Protein AF-A0A7S3UHT5-F1 (afdb_monomer_lite)

Foldseek 3Di:
DDDDPDVCVVDPPPDDFDWDFDDADPVVRDTDTHPPPDDPVCRVVVVVLVVLVVVVLVLLVVLCVVVVHDSVVSCVQQFVQCCVQVVHVSRLLVCCQVVVDPSQVRGPHHDDPVSVVSNNVPPPPD

Organism: Oxyrrhis marina (NCBI:txid2969)

pLDDT: mean 89.98, std 9.28, range [49.94, 97.94]

Sequence (126 aa):
RRRIRSIQKLIRIGKIEPMLVLRVDKEKRYVDLSKRRVAPEDVPAFEEKFAKSKMVHSIMRHVATKFEKDMMEILQMACWPMYEQYGHAHQALKEAILKDEDIFSKLQTEVPENIKGAILPIRINL

Radius of gyration: 18.37 Å; chains: 1; bounding box: 47×37×49 Å

Secondary structure (DSSP, 8-state):
-PPPS-STTTS-TT-----EEEEEETTTTEEEEESTTS-GGGHHHHHHHHHHHHHHHHHHHHHHHH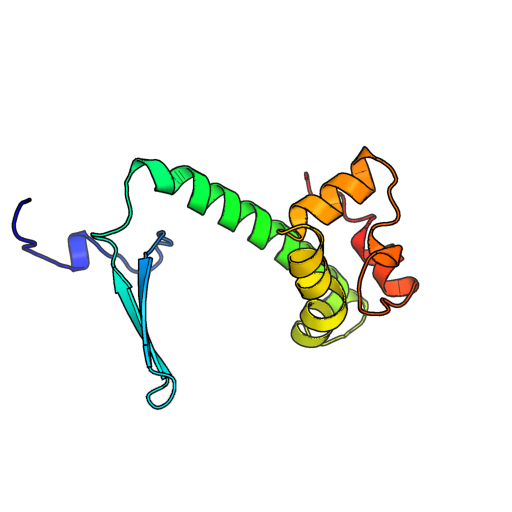TT--HHHHIIIIIHHHHHHHSSHHHHHHHHHHH----STTSSSPPPHHHHHHHTT-----

Structure (mmCIF, N/CA/C/O backbone):
data_AF-A0A7S3UHT5-F1
#
_entry.id   AF-A0A7S3UHT5-F1
#
loop_
_atom_site.group_PDB
_atom_sit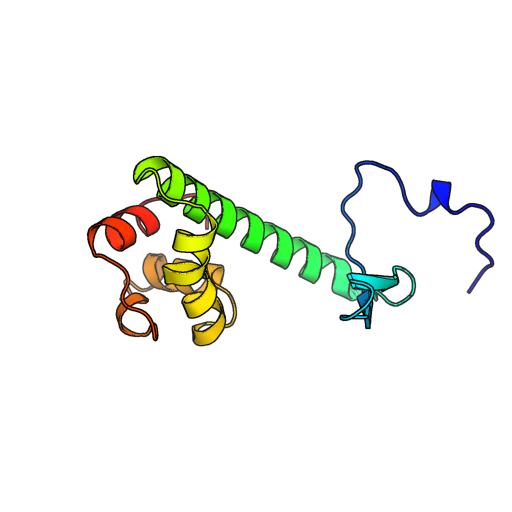e.id
_atom_site.type_symbol
_atom_site.label_atom_id
_atom_site.label_alt_id
_atom_site.label_comp_id
_atom_site.label_asym_id
_atom_site.label_entity_id
_atom_site.label_seq_id
_atom_site.pdbx_PDB_ins_code
_atom_site.Cartn_x
_atom_site.Cartn_y
_atom_site.Cartn_z
_atom_site.occupancy
_atom_site.B_iso_or_equiv
_atom_site.auth_seq_id
_atom_site.auth_comp_id
_atom_site.auth_asym_id
_atom_site.auth_atom_id
_atom_site.pdbx_PDB_model_num
ATOM 1 N N . ARG A 1 1 ? 16.365 2.362 -29.119 1.00 66.19 1 ARG A N 1
ATOM 2 C CA . ARG A 1 1 ? 16.758 2.980 -27.815 1.00 66.19 1 ARG A CA 1
ATOM 3 C C . ARG A 1 1 ? 18.246 2.677 -27.533 1.00 66.19 1 ARG A C 1
ATOM 5 O O . ARG A 1 1 ? 18.672 1.585 -27.883 1.00 66.19 1 ARG A O 1
ATOM 12 N N . ARG A 1 2 ? 19.035 3.622 -26.977 1.00 72.69 2 ARG A N 1
ATOM 13 C CA . ARG A 1 2 ? 20.524 3.576 -26.854 1.00 72.69 2 ARG A CA 1
ATOM 14 C C . ARG A 1 2 ? 21.053 2.616 -25.761 1.00 72.69 2 ARG A C 1
ATOM 16 O O . ARG A 1 2 ? 20.399 2.423 -24.741 1.00 72.69 2 ARG A O 1
ATOM 23 N N . ARG A 1 3 ? 22.264 2.068 -25.969 1.00 81.56 3 ARG A N 1
ATOM 24 C CA . ARG A 1 3 ? 23.010 1.177 -25.048 1.00 81.56 3 ARG A CA 1
ATOM 25 C C . ARG A 1 3 ? 23.272 1.835 -23.687 1.00 81.56 3 ARG A C 1
ATOM 27 O O . ARG A 1 3 ? 23.737 2.973 -23.625 1.00 81.56 3 ARG A O 1
ATOM 34 N N . ILE A 1 4 ? 23.055 1.078 -22.610 1.00 80.00 4 ILE A N 1
ATOM 35 C CA . ILE A 1 4 ? 23.433 1.468 -21.246 1.00 80.00 4 ILE A CA 1
ATOM 36 C C . ILE A 1 4 ? 24.946 1.298 -21.097 1.00 80.00 4 ILE A C 1
ATOM 38 O O . ILE A 1 4 ? 25.465 0.200 -21.280 1.00 80.00 4 ILE A O 1
ATOM 42 N N . ARG A 1 5 ? 25.653 2.386 -20.778 1.00 84.00 5 ARG A N 1
ATOM 43 C CA . ARG A 1 5 ? 27.109 2.362 -20.543 1.00 84.00 5 ARG A CA 1
ATOM 44 C C . ARG A 1 5 ? 27.477 2.164 -19.071 1.00 84.00 5 ARG A C 1
ATOM 46 O O . ARG A 1 5 ? 28.565 1.693 -18.787 1.00 84.00 5 ARG A O 1
ATOM 53 N N . SER A 1 6 ? 26.594 2.537 -18.143 1.00 82.81 6 SER A N 1
ATOM 54 C CA . SER A 1 6 ? 26.807 2.380 -16.700 1.00 82.81 6 SER A CA 1
ATOM 55 C C . SER A 1 6 ? 25.468 2.269 -15.975 1.00 82.81 6 SER A C 1
ATOM 57 O O . SER A 1 6 ? 24.603 3.133 -16.132 1.00 82.81 6 SER A O 1
ATOM 59 N N . ILE A 1 7 ? 25.310 1.213 -15.176 1.00 81.31 7 ILE A N 1
ATOM 60 C CA . ILE A 1 7 ? 24.116 0.983 -14.349 1.00 81.31 7 ILE A CA 1
ATOM 61 C C . ILE A 1 7 ? 24.054 1.983 -13.191 1.00 81.31 7 ILE A C 1
ATOM 63 O O . ILE A 1 7 ? 22.978 2.495 -12.901 1.00 81.31 7 ILE A O 1
ATOM 67 N N . GLN A 1 8 ? 25.197 2.348 -12.604 1.00 81.12 8 GLN A N 1
ATOM 68 C CA . GLN A 1 8 ? 25.283 3.302 -11.487 1.00 81.12 8 GLN A CA 1
ATOM 69 C C . GLN A 1 8 ? 24.759 4.702 -11.849 1.00 81.12 8 GLN A C 1
ATOM 71 O O . GLN A 1 8 ? 24.300 5.451 -10.990 1.00 81.12 8 GLN A O 1
ATOM 76 N N . LYS A 1 9 ? 24.782 5.070 -13.139 1.00 79.19 9 LYS A N 1
ATOM 77 C CA . LYS A 1 9 ? 24.145 6.310 -13.608 1.00 79.19 9 LYS A CA 1
ATOM 78 C C . LYS A 1 9 ? 22.618 6.219 -13.647 1.00 79.19 9 LYS A C 1
ATOM 80 O O . LYS A 1 9 ? 21.963 7.251 -13.546 1.00 79.19 9 LYS A O 1
ATOM 85 N N . LEU A 1 10 ? 22.063 5.018 -13.818 1.00 78.38 10 LEU A N 1
ATOM 86 C CA . LEU A 1 10 ? 20.628 4.781 -13.987 1.00 78.38 10 LEU A CA 1
ATOM 87 C C . LEU A 1 10 ? 19.912 4.409 -12.693 1.00 78.38 10 LEU A C 1
ATOM 89 O O . LEU A 1 10 ? 18.744 4.764 -12.557 1.00 78.38 10 LEU A O 1
ATOM 93 N N . ILE A 1 11 ? 20.583 3.694 -11.790 1.00 82.69 11 ILE A N 1
ATOM 94 C CA . ILE A 1 11 ? 20.054 3.244 -10.501 1.00 82.69 11 ILE A CA 1
ATOM 95 C C . ILE A 1 11 ? 21.039 3.704 -9.432 1.00 82.69 11 ILE A C 1
ATOM 97 O O . ILE A 1 11 ? 22.219 3.356 -9.479 1.00 82.69 11 ILE A O 1
ATOM 101 N N . ARG A 1 12 ? 20.550 4.521 -8.497 1.00 85.06 12 ARG A N 1
ATOM 102 C CA . ARG A 1 12 ? 21.343 5.088 -7.405 1.00 85.06 12 ARG A CA 1
ATOM 103 C C . ARG A 1 12 ? 20.817 4.585 -6.072 1.00 85.06 12 ARG A C 1
ATOM 105 O O . ARG A 1 12 ? 19.607 4.475 -5.886 1.00 85.06 12 ARG A O 1
ATOM 112 N N . ILE A 1 13 ? 21.737 4.325 -5.149 1.00 88.44 13 ILE A N 1
ATOM 113 C CA . ILE A 1 13 ? 21.403 3.997 -3.762 1.00 88.44 13 ILE A CA 1
ATOM 114 C C . ILE A 1 13 ? 20.600 5.158 -3.160 1.00 88.44 13 ILE A C 1
ATOM 116 O O . ILE A 1 13 ? 20.893 6.324 -3.428 1.00 88.44 13 ILE A O 1
ATOM 120 N N . GLY A 1 14 ? 19.565 4.827 -2.387 1.00 89.19 14 GLY A N 1
ATOM 121 C CA . GLY A 1 14 ? 18.695 5.799 -1.719 1.00 89.19 14 GLY A CA 1
ATOM 122 C C . GLY A 1 14 ? 17.591 6.397 -2.595 1.00 89.19 14 GLY A C 1
ATOM 123 O O . GLY A 1 14 ? 16.783 7.171 -2.089 1.00 89.19 14 GLY A O 1
ATOM 124 N N . LYS A 1 15 ? 17.511 6.045 -3.886 1.00 89.19 15 LYS A N 1
ATOM 125 C CA . LYS A 1 15 ? 16.434 6.516 -4.762 1.00 89.19 15 LYS A CA 1
ATOM 126 C C . LYS A 1 15 ? 15.288 5.506 -4.822 1.00 89.19 15 LYS A C 1
ATOM 128 O O . LYS A 1 15 ? 15.502 4.345 -5.158 1.00 89.19 15 LYS A O 1
ATOM 133 N N . ILE A 1 16 ? 14.073 5.977 -4.549 1.00 90.62 16 ILE A N 1
ATOM 134 C CA . ILE A 1 16 ? 12.835 5.227 -4.786 1.00 90.62 16 ILE A CA 1
ATOM 135 C C . ILE A 1 16 ? 12.372 5.544 -6.208 1.00 90.62 16 ILE A C 1
ATOM 137 O O . ILE A 1 16 ? 12.256 6.712 -6.572 1.00 90.62 16 ILE A O 1
ATOM 141 N N . GLU A 1 17 ? 12.145 4.515 -7.021 1.00 90.81 17 GLU A N 1
ATOM 142 C CA . GLU A 1 17 ? 11.651 4.658 -8.392 1.00 90.81 17 GLU A CA 1
ATOM 143 C C . GLU A 1 17 ? 10.641 3.549 -8.707 1.00 90.81 17 GLU A C 1
ATOM 145 O O . GLU A 1 17 ? 10.824 2.416 -8.248 1.00 90.81 17 GLU A O 1
ATOM 150 N N . PRO A 1 18 ? 9.602 3.831 -9.510 1.00 94.31 18 PRO A N 1
ATOM 151 C CA . PRO A 1 18 ? 8.699 2.796 -9.984 1.00 94.31 18 PRO A CA 1
ATOM 152 C C . PRO A 1 18 ? 9.429 1.834 -10.923 1.00 94.31 18 PRO A C 1
ATOM 154 O O . PRO A 1 18 ? 10.223 2.229 -11.780 1.00 94.31 18 PRO A O 1
ATOM 157 N N . MET A 1 19 ? 9.135 0.548 -10.760 1.00 94.62 19 MET A N 1
ATOM 158 C CA . MET A 1 19 ? 9.716 -0.547 -11.527 1.00 94.62 19 MET A CA 1
ATOM 159 C C . MET A 1 19 ? 8.612 -1.534 -11.885 1.00 94.62 19 MET A C 1
ATOM 161 O O . MET A 1 19 ? 7.737 -1.808 -11.067 1.00 94.62 19 MET A O 1
ATOM 165 N N . LEU A 1 20 ? 8.670 -2.109 -13.084 1.00 95.25 20 LEU A N 1
ATOM 166 C CA . LEU A 1 20 ? 7.727 -3.149 -13.483 1.00 95.25 20 LEU A CA 1
ATOM 167 C C . LEU A 1 20 ? 8.216 -4.519 -13.005 1.00 95.25 20 LEU A C 1
ATOM 169 O O . LEU A 1 20 ? 9.360 -4.883 -13.284 1.00 95.25 20 LEU A O 1
ATOM 173 N N . VAL A 1 21 ? 7.354 -5.296 -12.349 1.00 96.88 21 VAL A N 1
ATOM 174 C CA . VAL A 1 21 ? 7.629 -6.707 -12.041 1.00 96.88 21 VAL A CA 1
ATOM 175 C C . VAL A 1 21 ? 7.522 -7.526 -13.326 1.00 96.88 21 VAL A C 1
ATOM 177 O O . VAL A 1 21 ? 6.496 -7.498 -13.999 1.00 96.88 21 VAL A O 1
ATOM 180 N N . LEU A 1 22 ? 8.588 -8.242 -13.682 1.00 96.56 22 LEU A N 1
ATOM 181 C CA . LEU A 1 22 ? 8.616 -9.121 -14.853 1.00 96.56 22 LEU A CA 1
ATOM 182 C C . LEU A 1 22 ? 8.286 -10.566 -14.493 1.00 96.56 22 LEU A C 1
ATOM 184 O O . LEU A 1 22 ? 7.546 -11.229 -15.215 1.00 96.56 22 LEU A O 1
ATOM 188 N N . ARG A 1 23 ? 8.877 -11.061 -13.404 1.00 97.00 23 ARG A N 1
ATOM 189 C CA . ARG A 1 23 ? 8.755 -12.450 -12.968 1.00 97.00 23 ARG A CA 1
ATOM 190 C C . ARG A 1 23 ? 8.889 -12.533 -11.455 1.00 97.00 23 ARG A C 1
ATOM 192 O O . ARG A 1 23 ? 9.673 -11.799 -10.859 1.00 97.00 23 ARG A O 1
ATOM 199 N N . VAL A 1 24 ? 8.147 -13.465 -10.863 1.00 97.94 24 VAL A N 1
ATOM 200 C CA . VAL A 1 24 ? 8.290 -13.879 -9.466 1.00 97.94 24 VAL A CA 1
ATOM 201 C C . VAL A 1 24 ? 8.637 -15.364 -9.452 1.00 97.94 24 VAL A C 1
ATOM 203 O O . VAL A 1 24 ? 7.865 -16.187 -9.941 1.00 97.94 24 VAL A O 1
ATOM 206 N N . ASP A 1 25 ? 9.801 -15.702 -8.910 1.00 97.69 25 ASP A N 1
ATOM 207 C CA . ASP A 1 25 ? 10.216 -17.074 -8.632 1.00 97.69 25 ASP A CA 1
ATOM 208 C C . ASP A 1 25 ? 9.942 -17.369 -7.153 1.00 97.69 25 ASP A C 1
ATOM 210 O O . ASP A 1 25 ? 10.616 -16.847 -6.262 1.00 97.69 25 ASP A O 1
ATOM 214 N N . LYS A 1 26 ? 8.903 -18.164 -6.880 1.00 96.94 26 LYS A N 1
ATOM 215 C CA . LYS A 1 26 ? 8.454 -18.446 -5.509 1.00 96.94 26 LYS A CA 1
ATOM 216 C C . LYS A 1 26 ? 9.374 -19.417 -4.770 1.00 96.94 26 LYS A C 1
ATOM 218 O O . LYS A 1 26 ? 9.491 -19.303 -3.553 1.00 96.94 26 LYS A O 1
ATOM 223 N N . GLU A 1 27 ? 10.018 -20.337 -5.483 1.00 97.31 27 GLU A N 1
ATOM 224 C CA . GLU A 1 27 ? 10.922 -21.324 -4.887 1.00 97.31 27 GLU A CA 1
ATOM 225 C C . GLU A 1 27 ? 12.229 -20.656 -4.474 1.00 97.31 27 GLU A C 1
ATOM 227 O O . GLU A 1 27 ? 12.648 -20.753 -3.323 1.00 97.31 27 GLU A O 1
ATOM 232 N N . LYS A 1 28 ? 12.827 -19.886 -5.389 1.00 97.06 28 LYS A N 1
ATOM 233 C CA . LYS A 1 28 ? 14.077 -19.158 -5.134 1.00 97.06 28 LYS A CA 1
ATOM 234 C C . LYS A 1 28 ? 13.875 -17.834 -4.403 1.00 97.06 28 LYS A C 1
ATOM 236 O O . LYS A 1 28 ? 14.852 -17.201 -4.019 1.00 97.06 28 LYS A O 1
ATOM 241 N N . ARG A 1 29 ? 12.620 -17.405 -4.227 1.00 95.88 29 ARG A N 1
ATOM 242 C CA . ARG A 1 29 ? 12.233 -16.121 -3.618 1.00 95.88 29 ARG A CA 1
ATOM 243 C C . ARG A 1 29 ? 12.836 -14.910 -4.343 1.00 95.88 29 ARG A C 1
ATOM 245 O O . ARG A 1 29 ? 13.129 -13.892 -3.719 1.00 95.88 29 ARG A O 1
ATOM 252 N N . TYR A 1 30 ? 12.987 -15.003 -5.665 1.00 97.25 30 TYR A N 1
ATOM 253 C CA . TYR A 1 30 ? 13.482 -13.908 -6.501 1.00 97.25 30 TYR A CA 1
ATOM 254 C C . TYR A 1 30 ? 12.352 -13.155 -7.201 1.00 97.25 30 TYR A C 1
ATOM 256 O O . TYR A 1 30 ? 11.331 -13.730 -7.583 1.00 97.25 30 TYR A O 1
ATOM 264 N N . VAL A 1 31 ? 12.561 -11.853 -7.397 1.00 97.75 31 VAL A N 1
ATOM 265 C CA . VAL A 1 31 ? 11.667 -10.975 -8.157 1.00 97.75 31 VAL A CA 1
ATOM 266 C C . VAL A 1 31 ? 12.494 -10.196 -9.172 1.00 97.75 31 VAL A C 1
ATOM 268 O O . VAL A 1 31 ? 13.378 -9.424 -8.801 1.00 97.75 31 VAL A O 1
ATOM 271 N N . ASP A 1 32 ? 12.179 -10.372 -10.452 1.00 96.88 32 ASP A N 1
ATOM 272 C CA . ASP A 1 32 ? 12.838 -9.661 -11.544 1.00 96.88 32 ASP A CA 1
ATOM 273 C C . ASP A 1 32 ? 12.105 -8.349 -11.830 1.00 96.88 32 ASP A C 1
ATOM 275 O O . ASP A 1 32 ? 10.894 -8.336 -12.068 1.00 96.88 32 ASP A O 1
ATOM 279 N N . LEU A 1 33 ? 12.843 -7.237 -11.859 1.00 95.62 33 LEU A N 1
ATOM 280 C CA . LEU A 1 33 ? 12.299 -5.892 -12.053 1.00 95.62 33 LEU A CA 1
ATOM 281 C C . LEU A 1 33 ? 12.816 -5.242 -13.341 1.00 95.62 33 LEU A C 1
ATOM 283 O O . LEU A 1 33 ? 13.947 -5.467 -13.774 1.00 95.62 33 LEU A O 1
ATOM 287 N N . SER A 1 34 ? 12.016 -4.361 -13.943 1.00 92.50 34 SER A N 1
ATOM 288 C CA . SER A 1 34 ? 12.414 -3.596 -15.122 1.00 92.50 34 SER A CA 1
ATOM 289 C C . SER A 1 34 ? 12.051 -2.127 -15.028 1.00 92.50 34 SER A C 1
ATOM 291 O O . SER A 1 34 ? 10.885 -1.759 -15.098 1.00 92.50 34 SER A O 1
ATOM 293 N N . LYS A 1 35 ? 13.078 -1.275 -15.024 1.00 89.25 35 LYS A N 1
ATOM 294 C CA . LYS A 1 35 ? 12.920 0.170 -15.242 1.00 89.25 35 LYS A CA 1
ATOM 295 C C . LYS A 1 35 ? 12.550 0.488 -16.687 1.00 89.25 35 LYS A C 1
ATOM 297 O O . LYS A 1 35 ? 11.809 1.414 -16.978 1.00 89.25 35 LYS A O 1
ATOM 302 N N . ARG A 1 36 ? 13.099 -0.289 -17.628 1.00 87.75 36 ARG A N 1
ATOM 303 C CA . ARG A 1 36 ? 12.989 -0.022 -19.070 1.00 87.75 36 ARG A CA 1
ATOM 304 C C . ARG A 1 36 ? 11.547 -0.100 -19.569 1.00 87.75 36 ARG A C 1
ATOM 306 O O . ARG A 1 36 ? 11.237 0.573 -20.549 1.00 87.75 36 ARG A O 1
ATOM 313 N N . ARG A 1 37 ? 10.742 -0.964 -18.944 1.00 91.44 37 ARG A N 1
ATOM 314 C CA . ARG A 1 37 ? 9.349 -1.235 -19.314 1.00 91.44 37 ARG A CA 1
ATOM 315 C C . ARG A 1 37 ? 8.333 -0.355 -18.582 1.00 91.44 37 ARG A C 1
ATOM 317 O O . ARG A 1 37 ? 7.150 -0.524 -18.824 1.00 91.44 37 ARG A O 1
ATOM 324 N N . VAL A 1 38 ? 8.776 0.555 -17.716 1.00 93.25 38 VAL A N 1
ATOM 325 C CA . VAL A 1 38 ? 7.894 1.569 -17.130 1.00 93.25 38 VAL A CA 1
ATOM 326 C C . VAL A 1 38 ? 7.720 2.684 -18.156 1.00 93.25 38 VAL A C 1
ATOM 328 O O . VAL A 1 38 ? 8.717 3.249 -18.625 1.00 93.25 38 VAL A O 1
ATOM 331 N N . ALA A 1 39 ? 6.475 2.956 -18.538 1.00 93.62 39 ALA A N 1
ATOM 332 C CA . ALA A 1 39 ? 6.155 4.067 -19.416 1.00 93.62 39 ALA A CA 1
ATOM 333 C C . AL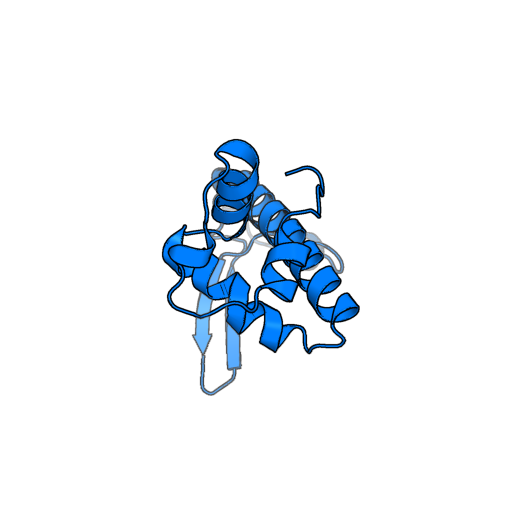A A 1 39 ? 6.336 5.385 -18.635 1.00 93.62 39 ALA A C 1
ATOM 335 O O . ALA A 1 39 ? 5.873 5.472 -17.495 1.00 93.62 39 ALA A O 1
ATOM 336 N N . PRO A 1 40 ? 7.063 6.388 -19.166 1.00 92.94 40 PRO A N 1
ATOM 337 C CA . PRO A 1 40 ? 7.263 7.664 -18.474 1.00 92.94 40 PRO A CA 1
ATOM 338 C C . PRO A 1 40 ? 5.959 8.350 -18.044 1.00 92.94 40 PRO A C 1
ATOM 340 O O . PRO A 1 40 ? 5.927 8.984 -16.995 1.00 92.94 40 PRO A O 1
ATOM 343 N N . GLU A 1 41 ? 4.903 8.195 -18.835 1.00 96.44 41 GLU A N 1
ATOM 344 C CA . GLU A 1 41 ? 3.560 8.717 -18.592 1.00 96.44 41 GLU A CA 1
ATOM 345 C C . GLU A 1 41 ? 2.859 8.093 -17.373 1.00 96.44 41 GLU A C 1
ATOM 347 O O . GLU A 1 41 ? 2.066 8.776 -16.729 1.00 96.44 41 GLU A O 1
ATOM 352 N N . ASP A 1 42 ? 3.196 6.855 -16.993 1.00 95.62 42 ASP A N 1
ATOM 353 C CA . ASP A 1 42 ? 2.601 6.170 -15.833 1.00 95.62 42 ASP A CA 1
ATOM 354 C C . ASP A 1 42 ? 3.297 6.528 -14.508 1.00 95.62 42 ASP A C 1
ATOM 356 O O . ASP A 1 42 ? 2.756 6.304 -13.422 1.00 95.62 42 ASP A O 1
ATOM 360 N N . VAL A 1 43 ? 4.520 7.073 -14.575 1.00 94.94 43 VAL A N 1
ATOM 361 C CA . VAL A 1 43 ? 5.350 7.376 -13.396 1.00 94.94 43 VAL A CA 1
ATOM 362 C C . VAL A 1 43 ? 4.614 8.251 -12.373 1.00 94.94 43 VAL A C 1
ATOM 364 O O . VAL A 1 43 ? 4.598 7.854 -11.205 1.00 94.94 43 VAL A O 1
ATOM 367 N N . PRO A 1 44 ? 3.955 9.366 -12.757 1.00 96.94 44 PRO A N 1
ATOM 368 C CA . PRO A 1 44 ? 3.242 10.208 -11.798 1.00 96.94 44 PRO A CA 1
ATOM 369 C C . PRO A 1 44 ? 2.139 9.452 -11.046 1.00 96.94 44 PRO A C 1
ATOM 371 O O . PRO A 1 44 ? 2.010 9.598 -9.832 1.00 96.94 44 PRO A O 1
ATOM 374 N N . ALA A 1 45 ? 1.387 8.585 -11.733 1.00 96.19 45 ALA A N 1
ATOM 375 C CA . ALA A 1 45 ? 0.317 7.802 -11.116 1.00 96.19 45 ALA A CA 1
ATOM 376 C C . ALA A 1 45 ? 0.862 6.772 -10.110 1.00 96.19 45 ALA A C 1
ATOM 378 O O . ALA A 1 45 ? 0.264 6.548 -9.053 1.00 96.19 45 ALA A O 1
ATOM 379 N N . PHE A 1 46 ? 2.017 6.159 -10.394 1.00 96.12 46 PHE A N 1
ATOM 380 C CA . PHE A 1 46 ? 2.674 5.254 -9.447 1.00 96.12 46 PHE A CA 1
ATOM 381 C C . PHE A 1 46 ? 3.224 5.984 -8.220 1.00 96.12 46 PHE A C 1
ATOM 383 O O . PHE A 1 46 ? 3.102 5.471 -7.106 1.00 96.12 46 PHE A O 1
ATOM 390 N N . GLU A 1 47 ? 3.797 7.175 -8.401 1.00 95.38 47 GLU A N 1
ATOM 391 C CA . GLU A 1 47 ? 4.274 8.014 -7.297 1.00 95.38 47 GLU A CA 1
ATOM 392 C C . GLU A 1 47 ? 3.117 8.485 -6.409 1.00 95.38 47 GLU A C 1
ATOM 394 O O . GLU A 1 47 ? 3.206 8.386 -5.182 1.00 95.38 47 GLU A O 1
ATOM 399 N N . GLU A 1 48 ? 2.000 8.902 -7.009 1.00 95.94 48 GLU A N 1
ATOM 400 C CA . GLU A 1 48 ? 0.786 9.272 -6.281 1.00 95.94 48 GLU A CA 1
ATOM 401 C C . GLU A 1 48 ? 0.220 8.078 -5.501 1.00 95.94 48 GLU A C 1
ATOM 403 O O . GLU A 1 48 ? -0.054 8.186 -4.302 1.00 95.94 48 GLU A O 1
ATOM 408 N N . LYS A 1 49 ? 0.098 6.907 -6.143 1.00 95.56 49 LYS A N 1
ATOM 409 C CA . LYS A 1 49 ? -0.352 5.678 -5.477 1.00 95.56 49 LYS A CA 1
ATOM 410 C C . LYS A 1 49 ? 0.547 5.334 -4.290 1.00 95.56 49 LYS A C 1
ATOM 412 O O . LYS A 1 49 ? 0.042 5.063 -3.203 1.00 95.56 49 LYS A O 1
ATOM 417 N N . PHE A 1 50 ? 1.868 5.404 -4.460 1.00 95.88 50 PHE A N 1
ATOM 418 C CA . PHE A 1 50 ? 2.824 5.159 -3.381 1.00 95.88 50 PHE A CA 1
ATOM 419 C C . PHE A 1 50 ? 2.685 6.168 -2.232 1.00 95.88 50 PHE A C 1
ATOM 421 O O . PHE A 1 50 ? 2.731 5.776 -1.065 1.00 95.88 50 PHE A O 1
ATOM 428 N N . ALA A 1 51 ? 2.476 7.454 -2.530 1.00 95.12 51 ALA A N 1
ATOM 429 C CA . ALA A 1 51 ? 2.244 8.476 -1.513 1.00 95.12 51 ALA A CA 1
ATOM 430 C C . ALA A 1 51 ? 0.978 8.180 -0.688 1.00 95.12 51 ALA A C 1
ATOM 432 O O . ALA A 1 51 ? 1.039 8.180 0.544 1.00 95.12 51 ALA A O 1
ATOM 433 N N . LYS A 1 52 ? -0.128 7.819 -1.352 1.00 94.88 52 LYS A N 1
ATOM 434 C CA . LYS A 1 52 ? -1.375 7.393 -0.693 1.00 94.88 52 LYS A CA 1
ATOM 435 C C . LYS A 1 52 ? -1.167 6.151 0.174 1.00 94.88 52 LYS A C 1
ATOM 437 O O . LYS A 1 52 ? -1.616 6.118 1.318 1.00 94.88 52 LYS A O 1
ATOM 442 N N . SER A 1 53 ? -0.455 5.137 -0.324 1.00 95.56 53 SER A N 1
ATOM 443 C CA . SER A 1 53 ? -0.155 3.933 0.463 1.00 95.56 53 SER A CA 1
ATOM 444 C C . SER A 1 53 ? 0.739 4.232 1.674 1.00 95.56 53 SER A C 1
ATOM 446 O O . SER A 1 53 ? 0.530 3.644 2.733 1.00 95.56 53 SER A O 1
ATOM 448 N N . LYS A 1 54 ? 1.698 5.167 1.570 1.00 94.56 54 LYS A N 1
ATOM 449 C CA . LYS A 1 54 ? 2.506 5.612 2.722 1.00 94.56 54 LYS A CA 1
ATOM 450 C C . LYS A 1 54 ? 1.658 6.285 3.794 1.00 94.56 54 LYS A C 1
ATOM 452 O O . LYS A 1 54 ? 1.884 6.040 4.976 1.00 94.56 54 LYS A O 1
ATOM 457 N N . MET A 1 55 ? 0.686 7.098 3.392 1.00 93.00 55 MET A N 1
ATOM 458 C CA . MET A 1 55 ? -0.234 7.740 4.327 1.00 93.00 55 MET A CA 1
ATOM 459 C C . MET A 1 55 ? -1.058 6.699 5.091 1.00 93.00 55 MET A C 1
ATOM 461 O O . MET A 1 55 ? -1.048 6.690 6.320 1.00 93.00 55 MET A O 1
ATOM 465 N N . VAL A 1 56 ? -1.657 5.744 4.372 1.00 94.75 56 VAL A N 1
ATOM 466 C CA . VAL A 1 56 ? -2.363 4.601 4.974 1.00 94.75 56 VAL A CA 1
ATOM 467 C C . VAL A 1 56 ? -1.445 3.827 5.922 1.00 94.75 56 VAL A C 1
ATOM 469 O O . VAL A 1 56 ? -1.833 3.528 7.047 1.00 94.75 56 VAL A O 1
ATOM 472 N N . HIS A 1 57 ? -0.211 3.523 5.508 1.00 94.25 57 HIS A N 1
ATOM 473 C CA . HIS A 1 57 ? 0.738 2.803 6.357 1.00 94.25 57 HIS A CA 1
ATOM 474 C C . HIS A 1 57 ? 1.061 3.578 7.640 1.00 94.25 57 HIS A C 1
ATOM 476 O O . HIS A 1 57 ? 1.150 2.975 8.705 1.00 94.25 57 HIS A O 1
ATOM 482 N N . SER A 1 58 ? 1.201 4.904 7.558 1.00 94.12 58 SER A N 1
ATOM 483 C CA . SER A 1 58 ? 1.428 5.766 8.722 1.00 94.12 58 SER A CA 1
ATOM 484 C C . SER A 1 58 ? 0.264 5.707 9.713 1.00 94.12 58 SER A C 1
ATOM 486 O O . SER A 1 58 ? 0.498 5.597 10.915 1.00 94.12 58 SER A O 1
ATOM 488 N N . ILE A 1 59 ? -0.979 5.732 9.218 1.00 93.31 59 ILE A N 1
ATOM 489 C CA . ILE A 1 59 ? -2.193 5.587 10.038 1.00 93.31 59 ILE A CA 1
ATOM 490 C C . ILE A 1 59 ? -2.184 4.226 10.739 1.00 93.31 59 ILE A C 1
ATOM 492 O O . ILE A 1 59 ? -2.267 4.154 11.963 1.00 93.31 59 ILE A O 1
ATOM 496 N N . MET A 1 60 ? -1.995 3.146 9.977 1.00 94.81 60 MET A N 1
ATOM 497 C CA . MET A 1 60 ? -1.987 1.784 10.521 1.00 94.81 60 MET A CA 1
ATOM 498 C C . MET A 1 60 ? -0.850 1.573 11.529 1.00 94.81 60 MET A C 1
ATOM 500 O O . MET A 1 60 ? -1.044 0.901 12.537 1.00 94.81 60 MET A O 1
ATOM 504 N N . ARG A 1 61 ? 0.314 2.198 11.315 1.00 95.00 61 ARG A N 1
ATOM 505 C CA . ARG A 1 61 ? 1.430 2.174 12.266 1.00 95.00 61 ARG A CA 1
ATOM 506 C C . ARG A 1 61 ? 1.094 2.892 13.564 1.00 95.00 61 ARG A C 1
ATOM 508 O O . ARG A 1 61 ? 1.400 2.368 14.627 1.00 95.00 61 ARG A O 1
ATOM 515 N N . HIS A 1 62 ? 0.450 4.054 13.491 1.00 93.12 62 HIS A N 1
ATOM 516 C CA . HIS A 1 62 ? -0.001 4.760 14.687 1.00 93.12 62 HIS A CA 1
ATOM 517 C C . HIS A 1 62 ? -0.992 3.912 15.495 1.00 93.12 62 HIS A C 1
ATOM 519 O O . HIS A 1 62 ? -0.850 3.791 16.708 1.00 93.12 62 HIS A O 1
ATOM 525 N N . VAL A 1 63 ? -1.954 3.276 14.820 1.00 93.50 63 VAL A N 1
ATOM 526 C CA . VAL A 1 63 ? -2.919 2.362 15.449 1.00 93.50 63 VAL A CA 1
ATOM 527 C C . VAL A 1 63 ? -2.206 1.169 16.092 1.00 93.50 63 VAL A C 1
ATOM 529 O O . VAL A 1 63 ? -2.457 0.874 17.257 1.00 93.50 63 VAL A O 1
ATOM 532 N N . ALA A 1 64 ? -1.275 0.529 15.378 1.00 95.50 64 ALA A N 1
ATOM 533 C CA . ALA A 1 64 ? -0.480 -0.583 15.900 1.00 95.50 64 ALA A CA 1
ATOM 534 C C . ALA A 1 64 ? 0.291 -0.188 17.167 1.00 95.50 64 ALA A C 1
ATOM 536 O O . ALA A 1 64 ? 0.205 -0.879 18.176 1.00 95.50 64 ALA A O 1
ATOM 537 N N . THR A 1 65 ? 0.975 0.962 17.153 1.00 95.12 65 THR A N 1
ATOM 538 C CA . THR A 1 65 ? 1.695 1.479 18.325 1.00 95.12 65 THR A CA 1
ATOM 539 C C . THR A 1 65 ? 0.755 1.801 19.484 1.00 95.12 65 THR A C 1
ATOM 541 O O . THR A 1 65 ? 1.064 1.456 20.618 1.00 95.12 65 THR A O 1
ATOM 544 N N . LYS A 1 66 ? -0.400 2.422 19.220 1.00 93.88 66 LYS A N 1
ATOM 545 C CA . LYS A 1 66 ? -1.367 2.806 20.258 1.00 93.88 66 LYS A CA 1
ATOM 546 C C . LYS A 1 66 ? -1.942 1.606 21.013 1.00 93.88 66 LYS A C 1
ATOM 548 O O . LYS A 1 66 ? -2.219 1.723 22.201 1.00 93.88 66 LYS A O 1
ATOM 553 N N . PHE A 1 67 ? -2.155 0.489 20.324 1.00 94.50 67 PHE A N 1
ATOM 554 C CA . PHE A 1 67 ? -2.709 -0.730 20.918 1.00 94.50 67 PHE A CA 1
ATOM 555 C C . PHE A 1 67 ? -1.655 -1.801 21.202 1.00 94.50 67 PHE A C 1
ATOM 557 O O . PHE A 1 67 ? -2.032 -2.928 21.511 1.00 94.50 67 PHE A O 1
ATOM 564 N N . GLU A 1 68 ? -0.367 -1.467 21.071 1.00 95.81 68 GLU A N 1
ATOM 565 C CA . GLU A 1 68 ? 0.757 -2.392 21.268 1.00 95.81 68 GLU A CA 1
ATOM 566 C C . GLU A 1 68 ? 0.599 -3.700 20.471 1.00 95.81 68 GLU A C 1
ATOM 568 O O . GLU A 1 68 ? 0.909 -4.795 20.937 1.00 95.81 68 GLU A O 1
ATOM 573 N N . LYS A 1 69 ? 0.089 -3.582 19.241 1.00 95.00 69 LYS A N 1
ATOM 574 C CA . LYS A 1 69 ? -0.129 -4.704 18.323 1.00 95.00 69 LYS A CA 1
ATOM 575 C C . LYS A 1 69 ? 0.950 -4.775 17.262 1.00 95.00 69 LYS A C 1
ATOM 577 O O . LYS A 1 69 ? 1.540 -3.762 16.877 1.00 95.00 69 LYS A O 1
ATOM 582 N N . ASP A 1 70 ? 1.154 -5.976 16.731 1.00 96.44 70 ASP A N 1
ATOM 583 C CA . ASP A 1 70 ? 2.005 -6.137 15.565 1.00 96.44 70 ASP A CA 1
ATOM 584 C C . ASP A 1 70 ? 1.399 -5.427 14.342 1.00 96.44 70 ASP A C 1
ATOM 586 O O . ASP A 1 70 ? 0.183 -5.402 14.123 1.00 96.44 70 ASP A O 1
ATOM 590 N N . MET A 1 71 ? 2.268 -4.833 13.522 1.00 95.38 71 MET A N 1
ATOM 591 C CA . MET A 1 71 ? 1.850 -4.115 12.319 1.00 95.38 71 MET A CA 1
ATOM 592 C C . MET A 1 71 ? 1.093 -5.035 11.354 1.00 95.38 71 MET A C 1
ATOM 594 O O . MET A 1 71 ? 0.135 -4.597 10.716 1.00 95.38 71 MET A O 1
ATOM 598 N N . MET A 1 72 ? 1.526 -6.290 11.226 1.00 96.56 72 MET A N 1
ATOM 599 C CA . MET A 1 72 ? 0.896 -7.267 10.350 1.00 96.56 72 MET A CA 1
ATOM 600 C C . MET A 1 72 ? -0.532 -7.544 10.804 1.00 96.56 72 MET A C 1
ATOM 602 O O . MET A 1 72 ? -1.426 -7.493 9.970 1.00 96.56 72 MET A O 1
ATOM 606 N N . GLU A 1 73 ? -0.773 -7.730 12.105 1.00 95.06 73 GLU A N 1
ATOM 607 C CA . GLU A 1 73 ? -2.128 -7.940 12.637 1.00 95.06 73 GLU A CA 1
ATOM 608 C C . GLU A 1 73 ? -3.078 -6.804 12.232 1.00 95.06 73 GLU A C 1
ATOM 610 O O . GLU A 1 73 ? -4.165 -7.059 11.713 1.00 95.06 73 GLU A O 1
ATOM 615 N N . ILE A 1 74 ? -2.654 -5.543 12.387 1.00 95.06 74 ILE A N 1
ATOM 616 C CA . ILE A 1 74 ? -3.464 -4.379 11.989 1.00 95.06 74 ILE A CA 1
ATOM 617 C C . ILE A 1 74 ? -3.693 -4.343 10.472 1.00 95.06 74 ILE A C 1
ATOM 619 O O . ILE A 1 74 ? -4.797 -4.038 10.008 1.00 95.06 74 ILE A O 1
ATOM 623 N N . LEU A 1 75 ? -2.667 -4.664 9.679 1.00 95.44 75 LEU A N 1
ATOM 624 C CA . LEU A 1 75 ? -2.787 -4.688 8.223 1.00 95.44 75 LEU A CA 1
ATOM 625 C C . LEU A 1 75 ? -3.763 -5.768 7.746 1.00 95.44 75 LEU A C 1
ATOM 627 O O . LEU A 1 75 ? -4.592 -5.475 6.889 1.00 95.44 75 LEU A O 1
ATOM 631 N N . GLN A 1 76 ? -3.691 -6.974 8.306 1.00 95.19 76 GLN A N 1
ATOM 632 C CA . GLN A 1 76 ? -4.583 -8.083 7.964 1.00 95.19 76 GLN A CA 1
ATOM 633 C C . GLN A 1 76 ? -6.027 -7.802 8.367 1.00 95.19 76 GLN A C 1
ATOM 635 O O . GLN A 1 76 ? -6.947 -8.065 7.602 1.00 95.19 76 GLN A O 1
ATOM 640 N N . MET A 1 77 ? -6.214 -7.247 9.563 1.00 93.50 77 MET A N 1
ATOM 641 C CA . MET A 1 77 ? -7.532 -7.025 10.145 1.00 93.50 77 MET A CA 1
ATOM 642 C C . MET A 1 77 ? -8.297 -5.887 9.470 1.00 93.50 77 MET A C 1
ATOM 644 O O . MET A 1 77 ? -9.497 -6.017 9.254 1.00 93.50 77 MET A O 1
ATOM 648 N N . ALA A 1 78 ? -7.624 -4.774 9.162 1.00 91.69 78 ALA A N 1
ATOM 649 C CA . ALA A 1 78 ? -8.285 -3.562 8.675 1.00 91.69 78 ALA A CA 1
ATOM 650 C C . ALA A 1 78 ? -7.833 -3.155 7.268 1.00 91.69 78 ALA A C 1
ATOM 652 O O . ALA A 1 78 ? -8.657 -2.838 6.417 1.00 91.69 78 ALA A O 1
ATOM 653 N N . CYS A 1 79 ? -6.528 -3.161 6.992 1.00 94.50 79 CYS A N 1
ATOM 654 C CA . CYS A 1 79 ? -5.994 -2.569 5.765 1.00 94.50 79 CYS A CA 1
ATOM 655 C C . CYS A 1 79 ? -6.291 -3.411 4.514 1.00 94.50 79 CYS A C 1
ATOM 657 O O . CYS A 1 79 ? -6.808 -2.878 3.535 1.00 94.50 79 CYS A O 1
ATOM 659 N N . TRP A 1 80 ? -5.980 -4.711 4.518 1.00 95.69 80 TRP A N 1
ATOM 660 C CA . TRP A 1 80 ? -6.206 -5.587 3.358 1.00 95.69 80 TRP A CA 1
ATOM 661 C C . TRP A 1 80 ? -7.685 -5.693 2.958 1.00 95.69 80 TRP A C 1
ATOM 663 O O . TRP A 1 80 ? -7.965 -5.485 1.778 1.00 95.69 80 TRP A O 1
ATOM 673 N N . PRO A 1 81 ? -8.637 -5.865 3.894 1.00 95.56 81 PRO A N 1
ATOM 674 C CA . PRO A 1 81 ? -10.066 -5.830 3.580 1.00 95.56 81 PRO A CA 1
ATOM 675 C C . PRO A 1 81 ? -10.502 -4.520 2.912 1.00 95.56 81 PRO A C 1
ATOM 677 O O . PRO A 1 81 ? -11.311 -4.533 1.989 1.00 95.56 81 PRO A O 1
ATOM 680 N N . MET A 1 82 ? -9.936 -3.373 3.313 1.00 95.25 82 MET A N 1
ATOM 681 C CA . MET A 1 82 ? -10.216 -2.100 2.637 1.00 95.25 82 MET A CA 1
ATOM 682 C C . MET A 1 82 ? -9.667 -2.067 1.202 1.00 95.25 82 MET A C 1
ATOM 684 O O . MET A 1 82 ? -10.291 -1.472 0.324 1.00 95.25 82 MET A O 1
ATOM 688 N N . TYR A 1 83 ? -8.507 -2.681 0.940 1.00 95.19 83 TYR A N 1
ATOM 689 C CA . TYR A 1 83 ? -7.985 -2.820 -0.425 1.00 95.19 83 TYR A CA 1
ATOM 690 C C . TYR A 1 83 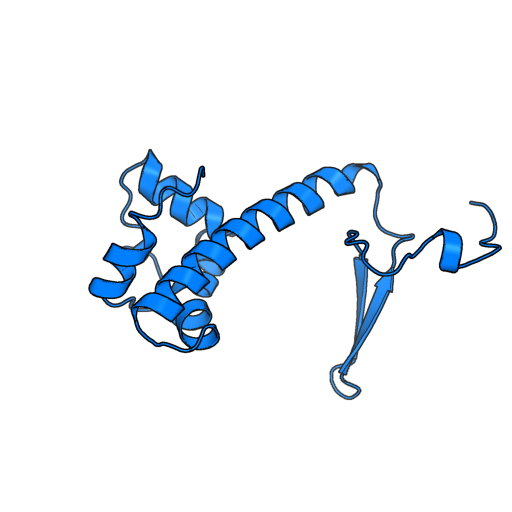? -8.859 -3.733 -1.285 1.00 95.19 83 TYR A C 1
ATOM 692 O O . TYR A 1 83 ? -9.061 -3.428 -2.456 1.00 95.19 83 TYR A O 1
ATOM 700 N N . GLU A 1 84 ? -9.383 -4.818 -0.721 1.00 94.25 84 GLU A N 1
ATOM 701 C CA . GLU A 1 84 ? -10.273 -5.737 -1.435 1.00 94.25 84 GLU A CA 1
ATOM 702 C C . GLU A 1 84 ? -11.618 -5.080 -1.758 1.00 94.25 84 GLU A C 1
ATOM 704 O O . GLU A 1 84 ? -12.084 -5.166 -2.892 1.00 94.25 84 GLU A O 1
ATOM 709 N N . GLN A 1 85 ? -12.202 -4.360 -0.796 1.00 94.56 85 GLN A N 1
ATOM 710 C CA . GLN A 1 85 ? -13.535 -3.776 -0.941 1.00 94.56 85 GLN A CA 1
ATOM 711 C C . GLN A 1 85 ? -13.552 -2.475 -1.761 1.00 94.56 85 GLN A C 1
ATOM 713 O O . GLN A 1 85 ? -14.473 -2.253 -2.543 1.00 94.56 85 GLN A O 1
ATOM 718 N N . TYR A 1 86 ? -12.546 -1.607 -1.604 1.00 93.81 86 TYR A N 1
ATOM 719 C CA . TYR A 1 86 ? -12.526 -0.265 -2.215 1.00 93.81 86 TYR A CA 1
ATOM 720 C C . TYR A 1 86 ? -11.435 -0.104 -3.283 1.00 93.81 86 TYR A C 1
ATOM 722 O O . TYR A 1 86 ? -11.203 0.996 -3.788 1.00 93.81 86 TYR A O 1
ATOM 730 N N . GLY A 1 87 ? -10.684 -1.165 -3.588 1.00 94.88 87 GLY A N 1
ATOM 731 C CA . GLY A 1 87 ? -9.520 -1.149 -4.483 1.00 94.88 87 GLY A CA 1
ATOM 732 C C . GLY A 1 87 ? -8.270 -0.489 -3.882 1.00 94.88 87 GLY A C 1
ATOM 733 O O . GLY A 1 87 ? -7.141 -0.858 -4.218 1.00 94.88 87 GLY A O 1
ATOM 734 N N . HIS A 1 88 ? -8.434 0.482 -2.980 1.00 95.25 88 HIS A N 1
ATOM 735 C CA . HIS A 1 88 ? -7.344 1.090 -2.224 1.00 95.25 88 HIS A CA 1
ATOM 736 C C . HIS A 1 88 ? -7.829 1.591 -0.859 1.00 95.25 88 HIS A C 1
ATOM 738 O O . HIS A 1 88 ? -8.780 2.363 -0.784 1.00 95.25 88 HIS A O 1
ATOM 744 N N . ALA A 1 89 ? -7.113 1.265 0.221 1.00 95.00 89 ALA A N 1
ATOM 745 C CA . ALA A 1 89 ? -7.511 1.660 1.578 1.00 95.00 89 ALA A CA 1
ATOM 746 C C . ALA A 1 89 ? -7.658 3.183 1.776 1.00 95.00 89 ALA A C 1
ATOM 748 O O . ALA A 1 89 ? -8.569 3.639 2.453 1.00 95.00 89 ALA A O 1
ATOM 749 N N . HIS A 1 90 ? -6.819 3.993 1.123 1.00 94.44 90 HIS A N 1
ATOM 750 C CA . HIS A 1 90 ? -6.990 5.456 1.088 1.00 94.44 90 HIS A CA 1
ATOM 751 C C . HIS A 1 90 ? -8.370 5.895 0.566 1.00 94.44 90 HIS A C 1
ATOM 753 O O . HIS A 1 90 ? -8.895 6.900 1.033 1.00 94.44 90 HIS A O 1
ATOM 759 N N . GLN A 1 91 ? -8.953 5.188 -0.410 1.00 93.62 91 GLN A N 1
ATOM 760 C CA . GLN A 1 91 ? -10.289 5.521 -0.907 1.00 93.62 91 GLN A CA 1
ATOM 761 C C . GLN A 1 91 ? -11.338 5.241 0.170 1.00 93.62 91 GLN A C 1
ATOM 763 O O . GLN A 1 91 ? -12.147 6.120 0.439 1.00 93.62 91 GLN A O 1
ATOM 768 N N . ALA A 1 92 ? -11.256 4.089 0.842 1.00 93.25 92 ALA A N 1
ATOM 769 C CA . ALA A 1 92 ? -12.128 3.765 1.971 1.00 93.25 92 ALA A CA 1
ATOM 770 C C . ALA A 1 92 ? -12.062 4.856 3.055 1.00 93.25 92 ALA A C 1
ATOM 772 O O . ALA A 1 92 ? -13.074 5.432 3.433 1.00 93.25 92 ALA A O 1
ATOM 773 N N . LEU A 1 93 ? -10.854 5.225 3.496 1.00 91.75 93 LEU A N 1
ATOM 774 C CA . LEU A 1 93 ? -10.672 6.265 4.516 1.00 91.75 93 LEU A CA 1
ATOM 775 C C . LEU A 1 93 ? -11.213 7.631 4.073 1.00 91.75 93 LEU A C 1
ATOM 777 O O . LEU A 1 93 ? -11.806 8.353 4.871 1.00 91.75 93 LEU A O 1
ATOM 781 N N . LYS A 1 94 ? -11.045 7.980 2.793 1.00 90.75 94 LYS A N 1
ATOM 782 C CA . LYS A 1 94 ? -11.602 9.209 2.225 1.00 90.75 94 LYS A CA 1
ATOM 783 C C . LYS A 1 94 ? -13.132 9.198 2.243 1.00 90.75 94 LYS A C 1
ATOM 785 O O . LYS A 1 94 ? -13.732 10.222 2.548 1.00 90.75 94 LYS A O 1
ATOM 790 N N . GLU A 1 95 ? -13.764 8.072 1.924 1.00 90.38 95 GLU A N 1
ATOM 791 C CA . GLU A 1 95 ? -15.225 7.937 1.966 1.00 90.38 95 GLU A CA 1
ATOM 792 C C . GLU A 1 95 ? -15.763 8.004 3.391 1.00 90.38 95 GLU A C 1
ATOM 794 O O . GLU A 1 95 ? -16.708 8.751 3.630 1.00 90.38 95 GLU A O 1
ATOM 799 N N . ALA A 1 96 ? -15.094 7.359 4.347 1.00 89.56 96 ALA A N 1
ATOM 800 C CA . ALA A 1 96 ? -15.453 7.463 5.758 1.00 89.56 96 ALA A CA 1
ATOM 801 C C . ALA A 1 96 ? -15.440 8.916 6.259 1.00 89.56 96 ALA A C 1
ATOM 803 O O . ALA A 1 96 ? -16.350 9.339 6.959 1.00 89.56 96 ALA A O 1
ATOM 804 N N . ILE A 1 97 ? -14.432 9.707 5.871 1.00 86.31 97 ILE A N 1
ATOM 805 C CA . ILE A 1 97 ? -14.293 11.097 6.333 1.00 86.31 97 ILE A CA 1
ATOM 806 C C . ILE A 1 97 ? -15.228 12.056 5.586 1.00 86.31 97 ILE A C 1
ATOM 808 O O . ILE A 1 97 ? -15.796 12.956 6.197 1.00 86.31 97 ILE A O 1
ATOM 812 N N . LEU A 1 98 ? -15.348 11.923 4.261 1.00 87.12 98 LEU A N 1
ATOM 813 C CA . LEU A 1 98 ? -16.076 12.898 3.440 1.00 87.12 98 LEU A CA 1
ATOM 814 C C . LEU A 1 98 ? -17.573 12.612 3.335 1.00 87.12 98 LEU A C 1
ATOM 816 O O . LEU A 1 98 ? -18.347 13.544 3.132 1.00 87.12 98 LEU A O 1
ATOM 820 N N . LYS A 1 99 ? -17.970 11.338 3.400 1.00 85.81 99 LYS A N 1
ATOM 821 C CA . LYS A 1 99 ? -19.359 10.899 3.215 1.00 85.81 99 LYS A CA 1
ATOM 822 C C . LYS A 1 99 ? -20.004 10.405 4.512 1.00 85.81 99 LYS A C 1
ATOM 824 O O . LYS A 1 99 ? -21.158 9.998 4.458 1.00 85.81 99 LYS A O 1
ATOM 829 N N . ASP A 1 100 ? -19.268 10.429 5.628 1.00 82.31 100 ASP A N 1
ATOM 830 C CA . ASP A 1 100 ? -19.686 9.860 6.921 1.00 82.31 100 ASP A CA 1
ATOM 831 C C . ASP A 1 100 ? -20.151 8.396 6.787 1.00 82.31 100 ASP A C 1
ATOM 833 O O . ASP A 1 100 ? -21.121 7.940 7.386 1.00 82.31 100 ASP A O 1
ATOM 837 N N . GLU A 1 101 ? -19.485 7.661 5.893 1.00 83.81 101 GLU A N 1
ATOM 838 C CA . GLU A 1 101 ? -19.852 6.298 5.535 1.00 83.81 101 GLU A CA 1
ATOM 839 C C . GLU A 1 101 ? -19.244 5.298 6.523 1.00 83.81 101 GLU A C 1
ATOM 841 O O . GLU A 1 101 ? -18.037 5.322 6.781 1.00 83.81 101 GLU A O 1
ATOM 846 N N . ASP A 1 102 ? -20.053 4.360 7.028 1.00 88.06 102 ASP A N 1
ATOM 847 C CA . ASP A 1 102 ? -19.540 3.236 7.816 1.00 88.06 102 ASP A CA 1
ATOM 848 C C . ASP A 1 102 ? -18.841 2.224 6.902 1.00 88.06 102 ASP A C 1
ATOM 850 O O . ASP A 1 102 ? -19.402 1.206 6.481 1.00 88.06 102 ASP A O 1
ATOM 854 N N . ILE A 1 103 ? -17.576 2.513 6.604 1.00 91.69 103 ILE A N 1
ATOM 855 C C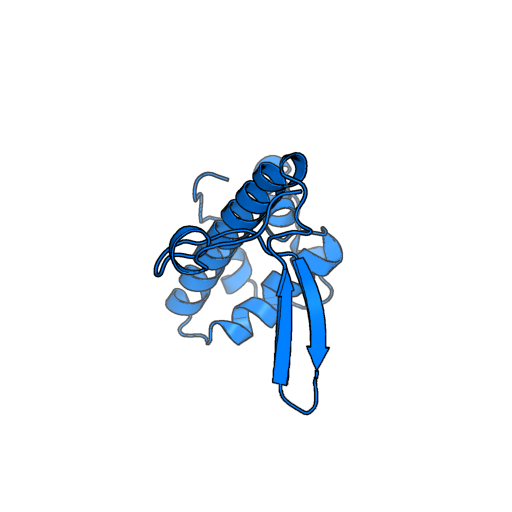A . ILE A 1 103 ? -16.752 1.662 5.753 1.00 91.69 103 ILE A CA 1
ATOM 856 C C . ILE A 1 103 ? -16.472 0.293 6.367 1.00 91.69 103 ILE A C 1
ATOM 858 O O . ILE A 1 103 ? -16.180 -0.639 5.617 1.00 91.69 103 ILE A O 1
ATOM 862 N N . PHE A 1 104 ? -16.548 0.169 7.698 1.00 91.25 104 PHE A N 1
ATOM 863 C CA . PHE A 1 104 ? -16.208 -1.050 8.427 1.00 91.25 104 PHE A CA 1
ATOM 864 C C . PHE A 1 104 ? -17.321 -2.090 8.325 1.00 91.25 104 PHE A C 1
ATOM 866 O O . PHE A 1 104 ? -17.018 -3.274 8.223 1.00 91.25 104 PHE A O 1
ATOM 873 N N . SER A 1 105 ? -18.586 -1.659 8.260 1.00 90.06 105 SER A N 1
ATOM 874 C CA . SER A 1 105 ? -19.735 -2.549 8.014 1.00 90.06 105 SER A CA 1
ATOM 875 C C . SER A 1 105 ? -19.653 -3.323 6.691 1.00 90.06 105 SER A C 1
ATOM 877 O O . SER A 1 105 ? -20.267 -4.377 6.544 1.00 90.06 105 SER A O 1
ATOM 879 N N . LYS A 1 106 ? -18.888 -2.803 5.723 1.00 88.31 106 LYS A N 1
ATOM 880 C CA . LYS A 1 106 ? -18.717 -3.381 4.383 1.00 88.31 106 LYS A CA 1
ATOM 881 C C . LYS A 1 106 ? -17.475 -4.263 4.254 1.00 88.31 106 LYS A C 1
ATOM 883 O O . LYS A 1 106 ? -17.210 -4.768 3.165 1.00 88.31 106 LYS A O 1
ATOM 888 N N . LEU A 1 107 ? -16.683 -4.406 5.316 1.00 91.19 107 LEU A N 1
ATOM 889 C CA . LEU A 1 107 ? -15.493 -5.252 5.307 1.00 91.19 107 LEU A CA 1
ATOM 890 C C . LEU A 1 107 ? -15.871 -6.704 5.604 1.00 91.19 107 LEU A C 1
ATOM 892 O O . LEU A 1 107 ? -16.803 -6.984 6.349 1.00 91.19 107 LEU A O 1
ATOM 896 N N . GLN A 1 108 ? -15.113 -7.637 5.030 1.00 85.06 108 GLN A N 1
ATOM 897 C CA . GLN A 1 108 ? -15.301 -9.073 5.269 1.00 85.06 108 GLN A CA 1
ATOM 898 C C . GLN A 1 108 ? -14.790 -9.516 6.649 1.00 85.06 108 GLN A C 1
ATOM 900 O O . GLN A 1 108 ? -15.141 -10.592 7.126 1.00 85.06 108 GLN A O 1
ATOM 905 N N . THR A 1 109 ? -13.940 -8.704 7.277 1.00 87.38 109 THR A N 1
ATOM 906 C CA . THR A 1 109 ? -13.360 -8.953 8.596 1.00 87.38 109 THR A CA 1
ATOM 907 C C . THR A 1 109 ? -13.982 -8.037 9.636 1.00 87.38 109 THR A C 1
ATOM 909 O O . THR A 1 109 ? -14.245 -6.857 9.393 1.00 87.38 109 THR A O 1
ATOM 912 N N . GLU A 1 110 ? -14.156 -8.571 10.840 1.00 89.50 110 GLU A N 1
ATOM 913 C CA . GLU A 1 110 ? -14.582 -7.770 11.975 1.00 89.50 110 GLU A CA 1
ATOM 914 C C . GLU A 1 110 ? -13.396 -6.968 12.525 1.00 89.50 110 GLU A C 1
ATOM 916 O O . GLU A 1 110 ? -12.373 -7.518 12.939 1.00 89.50 110 GLU A O 1
ATOM 921 N N . VAL A 1 111 ? -13.536 -5.642 12.517 1.00 90.69 111 VAL A N 1
ATOM 922 C CA . VAL A 1 111 ? -12.578 -4.723 13.136 1.00 90.69 111 VAL A CA 1
ATOM 923 C C . VAL A 1 111 ? -13.121 -4.329 14.513 1.00 90.69 111 VAL A C 1
ATOM 925 O O . VAL A 1 111 ? -14.239 -3.825 14.579 1.00 90.69 111 VAL A O 1
ATOM 928 N N . PRO A 1 112 ? -12.370 -4.505 15.612 1.00 91.94 112 PRO A N 1
ATOM 929 C CA . PRO A 1 112 ? -12.789 -4.079 16.945 1.00 91.94 112 PRO A CA 1
ATOM 930 C C . PRO A 1 112 ? -13.096 -2.578 17.027 1.00 91.94 112 PRO A C 1
ATOM 932 O O . PRO A 1 112 ? -12.384 -1.754 16.449 1.00 91.94 112 PRO A O 1
ATOM 935 N N . GLU A 1 113 ? -14.125 -2.202 17.788 1.00 89.88 113 GLU A N 1
ATOM 936 C CA . GLU A 1 113 ? -14.639 -0.823 17.833 1.00 89.88 113 GLU A CA 1
ATOM 937 C C . GLU A 1 113 ? -13.595 0.202 18.313 1.00 89.88 113 GLU A C 1
ATOM 939 O O . GLU A 1 113 ? -13.471 1.297 17.765 1.00 89.88 113 GLU A O 1
ATOM 944 N N . ASN A 1 114 ? -12.753 -0.183 19.275 1.00 89.94 114 ASN A N 1
ATOM 945 C CA . ASN A 1 114 ? -11.62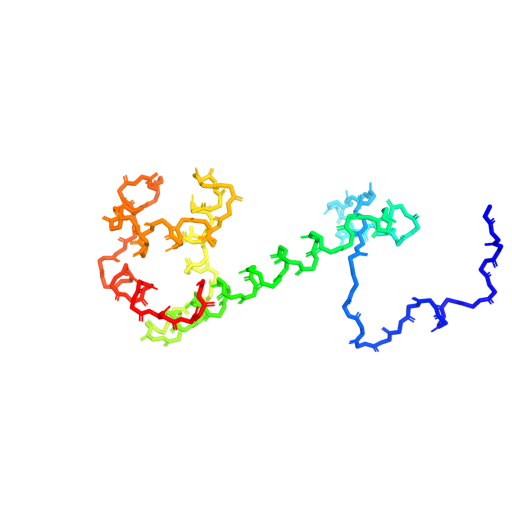8 0.637 19.728 1.00 89.94 114 ASN A CA 1
ATOM 946 C C . ASN A 1 114 ? -10.616 0.923 18.602 1.00 89.94 114 ASN A C 1
ATOM 948 O O . ASN A 1 114 ? -10.065 2.022 18.539 1.00 89.94 114 ASN A O 1
ATOM 952 N N . ILE A 1 115 ? -10.388 -0.040 17.703 1.00 91.00 115 ILE A N 1
ATOM 953 C CA . ILE A 1 115 ? -9.499 0.108 16.546 1.00 91.00 115 ILE A CA 1
ATOM 954 C C . ILE A 1 115 ? -10.156 0.989 15.480 1.00 91.00 115 ILE A C 1
ATOM 956 O O . ILE A 1 115 ? -9.498 1.909 14.987 1.00 91.00 115 ILE A O 1
ATOM 960 N N . LYS A 1 116 ? -11.447 0.790 15.174 1.00 90.38 116 LYS A N 1
ATOM 961 C CA . LYS A 1 116 ? -12.195 1.672 14.256 1.00 90.38 116 LYS A CA 1
ATOM 962 C C . LYS A 1 116 ? -12.104 3.131 14.700 1.00 90.38 116 LYS A C 1
ATOM 964 O O . LYS A 1 116 ? -11.685 3.998 13.929 1.00 90.38 116 LYS A O 1
ATOM 969 N N . GLY A 1 117 ? -12.383 3.372 15.983 1.00 85.75 117 GLY A N 1
ATOM 970 C CA . GLY A 1 117 ? -12.315 4.690 16.607 1.00 85.75 117 GLY A CA 1
ATOM 971 C C . GLY A 1 117 ? -10.912 5.300 16.641 1.00 85.75 117 GLY A C 1
ATOM 972 O O . GLY A 1 117 ? -10.788 6.502 16.838 1.00 85.75 117 GLY A O 1
ATOM 973 N N . ALA A 1 118 ? -9.846 4.522 16.434 1.00 87.56 118 ALA A N 1
ATOM 974 C CA . ALA A 1 118 ? -8.485 5.042 16.306 1.00 87.56 118 ALA A CA 1
ATOM 975 C C . ALA A 1 118 ? -8.068 5.319 14.856 1.00 87.56 118 ALA A C 1
ATOM 977 O O . ALA A 1 118 ? -7.192 6.150 14.643 1.00 87.56 118 ALA A O 1
ATOM 978 N N . ILE A 1 119 ? -8.677 4.652 13.873 1.00 85.62 119 ILE A N 1
ATOM 979 C CA . ILE A 1 119 ? -8.363 4.829 12.448 1.00 85.62 119 ILE A CA 1
ATOM 980 C C . ILE A 1 119 ? -8.929 6.157 11.919 1.00 85.62 119 ILE A C 1
ATOM 982 O O . ILE A 1 119 ? -8.217 6.900 11.246 1.00 85.62 119 ILE A O 1
ATOM 986 N N . LEU A 1 120 ? -10.188 6.471 12.236 1.00 79.00 120 LEU A N 1
ATOM 987 C CA . LEU A 1 120 ? -10.916 7.625 11.688 1.00 79.00 120 LEU A CA 1
ATOM 988 C C . LEU A 1 120 ? -10.462 9.024 12.165 1.00 79.00 120 LEU A C 1
ATOM 990 O O . LEU A 1 120 ? -10.435 9.940 11.343 1.00 79.00 120 LEU A O 1
ATOM 994 N N . PRO A 1 121 ? -10.093 9.258 13.443 1.00 67.44 121 PRO A N 1
ATOM 995 C CA . PRO A 1 121 ? -9.751 10.604 13.912 1.00 67.44 121 PRO A CA 1
ATOM 996 C C . PRO A 1 121 ? -8.361 11.072 13.465 1.00 67.44 121 PRO A C 1
ATOM 998 O O . PRO A 1 121 ? -8.005 12.232 13.682 1.00 67.44 121 PRO A O 1
ATOM 1001 N N . ILE A 1 122 ? -7.564 10.201 12.840 1.00 65.00 122 ILE A N 1
ATOM 1002 C CA . ILE A 1 122 ? -6.241 10.550 12.331 1.00 65.00 122 ILE A CA 1
ATOM 1003 C C . ILE A 1 122 ? -6.427 11.344 11.032 1.00 65.00 122 ILE A C 1
ATOM 1005 O O . ILE A 1 122 ? -6.315 10.826 9.923 1.00 65.00 122 ILE A O 1
ATOM 1009 N N . ARG A 1 123 ? -6.708 12.643 11.188 1.00 55.41 123 ARG A N 1
ATOM 1010 C CA . ARG A 1 123 ? -6.718 13.655 10.122 1.00 55.41 123 ARG A CA 1
ATOM 1011 C C . ARG A 1 123 ? -5.293 13.931 9.633 1.00 55.41 123 ARG A C 1
ATOM 1013 O O . ARG A 1 123 ? -4.792 15.046 9.736 1.00 55.41 123 ARG A O 1
ATOM 1020 N N . ILE A 1 124 ? -4.592 12.918 9.140 1.00 53.38 124 ILE A N 1
ATOM 1021 C CA . ILE A 1 124 ? -3.378 13.155 8.359 1.00 53.38 124 ILE A CA 1
ATOM 1022 C C . ILE A 1 124 ? -3.869 13.551 6.974 1.00 53.38 124 ILE A C 1
ATOM 1024 O O . ILE A 1 124 ? -4.201 12.656 6.219 1.00 53.38 124 ILE A O 1
ATOM 1028 N N . ASN A 1 125 ? -3.976 14.861 6.707 1.00 49.94 125 ASN A N 1
ATOM 1029 C CA . ASN A 1 125 ? -4.219 15.516 5.406 1.00 49.94 125 ASN A CA 1
ATOM 1030 C C . ASN A 1 125 ? -4.516 14.549 4.230 1.00 49.94 125 ASN A C 1
ATOM 1032 O O . ASN A 1 125 ? -3.658 14.367 3.362 1.00 49.94 125 ASN A O 1
ATOM 1036 N N . LEU A 1 126 ? -5.698 13.916 4.255 1.00 50.56 126 LEU A N 1
ATOM 1037 C CA . LEU A 1 126 ? -6.228 13.008 3.226 1.00 50.56 126 LEU A CA 1
ATOM 1038 C C . LEU A 1 126 ? -6.901 13.795 2.095 1.00 50.56 126 LEU A C 1
ATOM 1040 O O . LEU A 1 126 ? -7.464 14.874 2.391 1.00 50.56 126 LEU A O 1
#

InterPro domains:
  IPR003029 S1 domain [PS50126] (1-36)
  IPR011488 Translation initiation factor 2, alpha subunit [PF07541] (76-120)
  IPR011488 Translation initiation factor 2, alpha subunit [PTHR10602] (1-118)
  IPR012340 Nucleic acid-binding, OB-fold [G3DSA:2.40.50.140] (1-38)
  IPR024054 Translation initiation factor 2, alpha subunit, middle domain superfamily [G3DSA:1.10.150.190] (39-121)
  IPR024054 Translation initiation factor 2, alpha subunit, middle domain superfamily [SSF116742] (38-115)